Protein AF-C6I096-F1 (afdb_monomer_lite)

Structure (mmCIF, N/CA/C/O backbone):
data_AF-C6I096-F1
#
_entry.id   AF-C6I096-F1
#
loop_
_atom_site.group_PDB
_atom_site.id
_atom_site.type_symbol
_atom_site.label_atom_id
_atom_site.label_alt_id
_atom_site.label_comp_id
_atom_site.label_asym_id
_atom_site.label_entity_id
_atom_site.label_seq_id
_atom_site.pdbx_PDB_ins_code
_atom_site.Cartn_x
_atom_site.Cartn_y
_atom_site.Cartn_z
_atom_site.occupancy
_atom_site.B_iso_or_equiv
_atom_site.auth_seq_id
_atom_site.auth_comp_id
_atom_site.auth_asym_id
_atom_site.auth_atom_id
_atom_site.pdbx_PDB_model_num
ATOM 1 N N . MET A 1 1 ? 11.362 -6.010 -8.271 1.00 83.81 1 MET A N 1
ATOM 2 C CA . MET A 1 1 ? 10.331 -7.049 -8.022 1.00 83.81 1 MET A CA 1
ATOM 3 C C . MET A 1 1 ? 9.290 -7.037 -9.138 1.00 83.81 1 MET A C 1
ATOM 5 O O . MET A 1 1 ? 9.235 -6.062 -9.883 1.00 83.81 1 MET A O 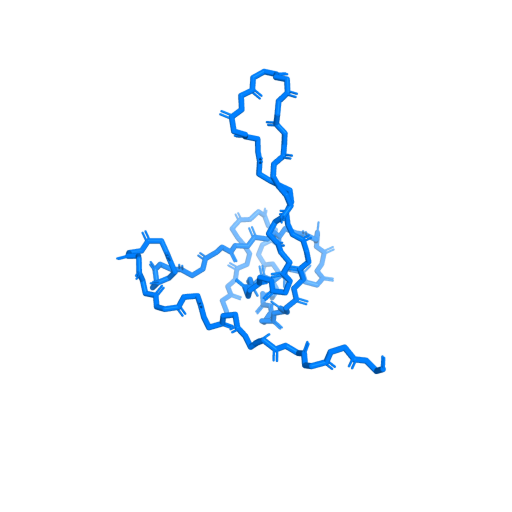1
ATOM 9 N N . LYS A 1 2 ? 8.491 -8.101 -9.284 1.00 93.38 2 LYS A N 1
ATOM 10 C CA . LYS A 1 2 ? 7.337 -8.127 -10.200 1.00 93.38 2 LYS A CA 1
ATOM 11 C C . LYS A 1 2 ? 6.045 -7.921 -9.419 1.00 93.38 2 LYS A C 1
ATOM 13 O O . LYS A 1 2 ? 5.923 -8.417 -8.304 1.00 93.38 2 LYS A O 1
ATOM 18 N N . CYS A 1 3 ? 5.103 -7.190 -10.002 1.00 94.44 3 CYS A N 1
ATOM 19 C CA . CYS A 1 3 ? 3.790 -6.973 -9.415 1.00 94.44 3 CYS A CA 1
ATOM 20 C C . CYS A 1 3 ? 3.021 -8.296 -9.391 1.00 94.44 3 CYS A C 1
ATOM 22 O O . CYS A 1 3 ? 2.861 -8.935 -10.430 1.00 94.44 3 CYS A O 1
ATOM 24 N N . HIS A 1 4 ? 2.522 -8.687 -8.221 1.00 93.12 4 HIS A N 1
ATOM 25 C CA . HIS A 1 4 ? 1.740 -9.913 -8.065 1.00 93.12 4 HIS A CA 1
ATOM 26 C C . HIS A 1 4 ? 0.347 -9.819 -8.719 1.00 93.12 4 HIS A C 1
ATOM 28 O O . HIS A 1 4 ? -0.261 -10.848 -8.996 1.00 93.12 4 HIS A O 1
ATOM 34 N N . VAL A 1 5 ? -0.138 -8.601 -8.996 1.00 96.00 5 VAL A N 1
ATOM 35 C CA . VAL A 1 5 ? -1.439 -8.348 -9.636 1.00 96.00 5 VAL A CA 1
ATOM 36 C C . VAL A 1 5 ? -1.348 -8.428 -11.162 1.00 96.00 5 VAL A C 1
ATOM 38 O O . VAL A 1 5 ? -2.165 -9.096 -11.788 1.00 96.00 5 VAL A O 1
ATOM 41 N N . CYS A 1 6 ? -0.368 -7.757 -11.782 1.00 96.44 6 CYS A N 1
ATOM 42 C CA . CYS A 1 6 ? -0.309 -7.606 -13.246 1.00 96.44 6 CYS A CA 1
ATOM 43 C C . CYS A 1 6 ? 0.989 -8.105 -13.905 1.00 96.44 6 CYS A C 1
ATOM 45 O O . CYS A 1 6 ? 1.118 -8.045 -15.125 1.00 96.44 6 CYS A O 1
ATOM 47 N N . GLY A 1 7 ? 1.984 -8.553 -13.132 1.00 96.06 7 GLY A N 1
ATOM 48 C CA . GLY A 1 7 ? 3.301 -8.948 -13.651 1.00 96.06 7 GLY A CA 1
ATOM 49 C C . GLY A 1 7 ? 4.198 -7.780 -14.095 1.00 96.06 7 GLY A C 1
ATOM 50 O O . GLY A 1 7 ? 5.307 -8.007 -14.585 1.00 96.06 7 GLY A O 1
ATOM 51 N N . GLY A 1 8 ? 3.746 -6.534 -13.916 1.00 96.06 8 GLY A N 1
ATOM 52 C CA . GLY A 1 8 ? 4.507 -5.318 -14.203 1.00 96.06 8 GLY A CA 1
ATOM 53 C C . GLY A 1 8 ? 5.744 -5.144 -13.315 1.00 96.06 8 GLY A C 1
ATOM 54 O O . GLY A 1 8 ? 5.960 -5.885 -12.354 1.00 96.06 8 GLY A O 1
ATOM 55 N N . ASN A 1 9 ? 6.580 -4.158 -13.640 1.00 95.88 9 ASN A N 1
ATOM 56 C CA . ASN A 1 9 ? 7.741 -3.823 -12.815 1.00 95.88 9 ASN A CA 1
ATOM 57 C C . ASN A 1 9 ? 7.304 -3.025 -11.583 1.00 95.88 9 ASN A C 1
ATOM 59 O O . ASN A 1 9 ? 6.460 -2.136 -11.683 1.00 95.88 9 ASN A O 1
ATOM 63 N N . MET A 1 10 ? 7.881 -3.382 -10.438 1.00 95.19 10 MET A N 1
ATOM 64 C CA . MET A 1 10 ? 7.741 -2.659 -9.178 1.00 95.19 10 MET A CA 1
ATOM 65 C C . MET A 1 10 ? 8.983 -1.796 -8.961 1.00 95.19 10 MET A C 1
ATOM 67 O O . MET A 1 10 ? 10.100 -2.320 -9.063 1.00 95.19 10 MET A O 1
ATOM 71 N N . GLU A 1 11 ? 8.785 -0.526 -8.629 1.00 93.81 11 GLU A N 1
ATOM 72 C CA . GLU A 1 11 ? 9.835 0.475 -8.418 1.00 93.81 11 GLU A CA 1
ATOM 73 C C . GLU A 1 11 ? 9.731 1.061 -7.004 1.00 93.81 11 GLU A C 1
ATOM 75 O O . GLU A 1 11 ? 8.616 1.251 -6.518 1.00 93.81 11 GLU A O 1
ATOM 80 N N . PRO A 1 12 ? 10.856 1.296 -6.307 1.00 92.19 12 PRO A N 1
ATOM 81 C CA . PRO A 1 12 ? 10.828 1.890 -4.976 1.00 92.19 12 PRO A CA 1
ATOM 82 C C . PRO A 1 12 ? 10.345 3.344 -5.050 1.00 92.19 12 PRO A C 1
ATOM 84 O O . PRO A 1 12 ? 10.752 4.103 -5.930 1.00 92.19 12 PRO A O 1
ATOM 87 N N . GLN A 1 13 ? 9.492 3.732 -4.110 1.00 91.62 13 GLN A N 1
ATOM 88 C CA . GLN A 1 13 ? 8.869 5.044 -4.016 1.00 91.62 13 GLN A CA 1
ATOM 89 C C . GLN A 1 13 ? 8.715 5.438 -2.542 1.00 91.62 13 GLN A C 1
ATOM 91 O O . GLN A 1 13 ? 8.431 4.599 -1.695 1.00 91.62 13 GLN A O 1
ATOM 96 N N . VAL A 1 14 ? 8.854 6.727 -2.239 1.00 91.25 14 VAL A N 1
ATOM 97 C CA . VAL A 1 14 ? 8.514 7.310 -0.935 1.00 91.25 14 VAL A CA 1
ATOM 98 C C . VAL A 1 14 ? 7.209 8.090 -1.090 1.00 91.25 14 VAL A C 1
ATOM 100 O O . VAL A 1 14 ? 7.096 8.925 -1.993 1.00 91.25 14 VAL A O 1
ATOM 103 N N . THR A 1 15 ? 6.191 7.784 -0.281 1.00 90.19 15 THR A N 1
ATOM 104 C CA . THR A 1 15 ? 4.859 8.394 -0.429 1.00 90.19 15 THR A CA 1
ATOM 105 C C . THR A 1 15 ? 4.015 8.351 0.835 1.00 90.19 15 THR A C 1
ATOM 107 O O . THR A 1 15 ? 4.309 7.610 1.766 1.00 90.19 15 THR A O 1
ATOM 110 N N . ASP A 1 16 ? 2.931 9.118 0.859 1.00 92.00 16 ASP A N 1
ATOM 111 C CA . ASP A 1 16 ? 2.001 9.133 1.981 1.00 92.00 16 ASP A CA 1
ATOM 112 C C . ASP A 1 16 ? 0.964 8.015 1.824 1.00 92.00 16 ASP A C 1
ATOM 114 O O . ASP A 1 16 ? 0.257 7.947 0.817 1.00 92.00 16 ASP A O 1
ATOM 118 N N . MET A 1 17 ? 0.833 7.156 2.837 1.00 90.81 17 MET A N 1
ATOM 119 C CA . MET A 1 17 ? -0.047 5.986 2.787 1.00 90.81 17 MET A CA 1
ATOM 120 C C . MET A 1 17 ? -1.121 6.024 3.885 1.00 90.81 17 MET A C 1
ATOM 122 O O . MET A 1 17 ? -0.798 6.171 5.069 1.00 90.81 17 MET A O 1
ATOM 126 N N . PRO A 1 18 ? -2.414 5.869 3.534 1.00 92.00 18 PRO A N 1
ATOM 127 C CA . PRO A 1 18 ? -3.488 5.805 4.512 1.00 92.00 18 PRO A CA 1
ATOM 128 C C . PRO A 1 18 ? -3.613 4.405 5.125 1.00 92.00 18 PRO A C 1
ATOM 130 O O . PRO A 1 18 ? -3.837 3.419 4.426 1.00 92.00 18 PRO A O 1
ATOM 133 N N . PHE A 1 19 ? -3.582 4.330 6.453 1.00 90.25 19 PHE A N 1
ATOM 134 C CA . PHE A 1 19 ? -3.820 3.115 7.226 1.00 90.25 19 PHE A CA 1
ATOM 135 C C . PHE A 1 19 ? -5.041 3.283 8.116 1.00 90.25 19 PHE A C 1
ATOM 137 O O . PHE A 1 19 ? -5.124 4.170 8.968 1.00 90.25 19 PHE A O 1
ATOM 144 N N . LYS A 1 20 ? -6.017 2.399 7.942 1.00 93.94 20 LYS A N 1
ATOM 145 C CA . LYS A 1 20 ? -7.206 2.380 8.786 1.00 93.94 20 LYS A CA 1
ATOM 146 C C . LYS A 1 20 ? -6.863 1.754 10.139 1.00 93.94 20 LYS A C 1
ATOM 148 O O . LYS A 1 20 ? -6.604 0.560 10.211 1.00 93.94 20 LYS A O 1
ATOM 153 N N . LEU A 1 21 ? -6.904 2.552 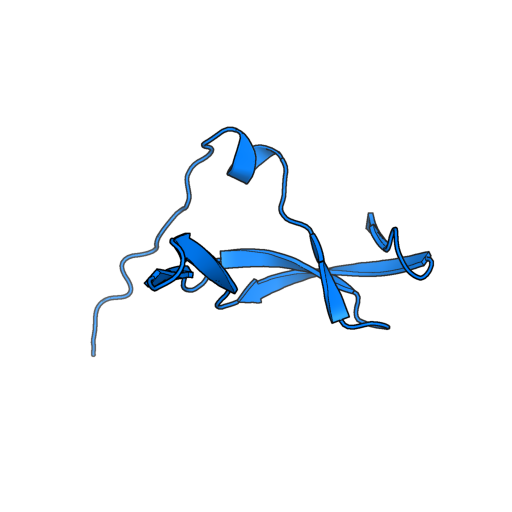11.205 1.00 92.25 21 LEU A N 1
ATOM 154 C CA . LEU A 1 21 ? -6.678 2.086 12.580 1.00 92.25 21 LEU A CA 1
ATOM 155 C C . LEU A 1 21 ? -7.971 1.607 13.249 1.00 92.25 21 LEU A C 1
ATOM 157 O O . LEU A 1 21 ? -7.957 0.717 14.093 1.00 92.25 21 LEU A O 1
ATOM 161 N N . SER A 1 22 ? -9.104 2.212 12.892 1.00 94.81 22 SER A N 1
ATOM 162 C CA . SER A 1 22 ? -10.420 1.839 13.411 1.00 94.81 22 SER A CA 1
ATOM 163 C C . SER A 1 22 ? -11.508 2.119 12.374 1.00 94.81 22 SER A C 1
ATOM 165 O O . SER A 1 22 ? -11.248 2.626 11.283 1.00 94.81 22 SER A O 1
ATOM 167 N N . THR A 1 23 ? -12.769 1.837 12.701 1.00 94.88 23 THR A N 1
ATOM 168 C CA . THR A 1 23 ? -13.899 2.200 11.830 1.00 94.88 23 THR A CA 1
ATOM 169 C C . THR A 1 23 ? -14.012 3.704 11.575 1.00 94.88 23 THR A C 1
ATOM 171 O O . THR A 1 23 ? -14.552 4.082 10.538 1.00 94.88 23 THR A O 1
ATOM 174 N N . ARG A 1 24 ? -13.494 4.547 12.479 1.00 96.38 24 ARG A N 1
ATOM 175 C CA . ARG A 1 24 ? -13.595 6.016 12.422 1.00 96.38 24 ARG A CA 1
ATOM 176 C C . ARG A 1 24 ? -12.242 6.729 12.373 1.00 96.38 24 ARG A C 1
ATOM 178 O O . ARG A 1 24 ? -12.212 7.954 12.405 1.00 96.38 24 ARG A O 1
ATOM 185 N N . THR A 1 25 ? -11.137 5.991 12.313 1.00 94.81 25 THR A N 1
ATOM 186 C CA . THR A 1 25 ? -9.788 6.560 12.396 1.00 94.81 25 THR A CA 1
ATOM 187 C C . THR A 1 25 ? -8.918 6.010 11.279 1.00 94.81 25 THR A C 1
ATOM 189 O O . THR A 1 25 ? -8.735 4.797 11.167 1.00 94.81 25 THR A O 1
ATOM 192 N N . ILE A 1 26 ? -8.362 6.918 10.483 1.00 95.38 26 ILE A N 1
ATOM 193 C CA . ILE A 1 26 ? -7.329 6.642 9.487 1.00 95.38 26 ILE A CA 1
ATOM 194 C C . ILE A 1 26 ? -6.097 7.440 9.911 1.00 95.38 26 ILE A C 1
ATOM 196 O O . ILE A 1 26 ? -6.203 8.642 10.147 1.00 95.38 26 ILE A O 1
ATOM 200 N N . ALA A 1 27 ? -4.956 6.771 10.038 1.00 93.56 27 ALA A N 1
ATOM 201 C CA . ALA A 1 27 ? -3.659 7.414 10.175 1.00 93.56 27 ALA A CA 1
ATOM 202 C C . ALA A 1 27 ? -3.016 7.518 8.794 1.00 93.56 27 ALA A C 1
ATOM 204 O O . ALA A 1 27 ? -3.072 6.571 8.015 1.00 93.56 27 ALA A O 1
ATOM 205 N N . ILE A 1 28 ? -2.416 8.663 8.491 1.00 92.81 28 ILE A N 1
ATOM 206 C CA . ILE A 1 28 ? -1.612 8.834 7.282 1.00 92.81 28 ILE A CA 1
ATOM 207 C C . ILE A 1 28 ? -0.154 8.707 7.702 1.00 92.81 28 ILE A C 1
ATOM 209 O O . ILE A 1 28 ? 0.325 9.529 8.485 1.00 92.81 28 ILE A O 1
ATOM 213 N N . LEU A 1 29 ? 0.526 7.670 7.218 1.00 89.25 29 LEU A N 1
ATOM 214 C CA . LEU A 1 29 ? 1.975 7.561 7.352 1.00 89.25 29 LEU A CA 1
ATOM 215 C C . LEU A 1 29 ? 2.594 8.402 6.248 1.00 89.25 29 LEU A C 1
ATOM 217 O O . LEU A 1 29 ? 2.350 8.129 5.076 1.00 89.25 29 LEU A O 1
ATOM 221 N N . LYS A 1 30 ? 3.330 9.441 6.632 1.00 88.00 30 LYS A N 1
ATOM 222 C CA . LYS A 1 30 ? 3.995 10.324 5.680 1.00 88.00 30 LYS A CA 1
ATOM 223 C C . LYS A 1 30 ? 5.338 9.756 5.262 1.00 88.00 30 LYS A C 1
ATOM 225 O O . LYS A 1 30 ? 5.970 9.079 6.070 1.00 88.00 30 LYS A O 1
ATOM 230 N N . GLU A 1 31 ? 5.745 10.057 4.032 1.00 89.38 31 GLU A N 1
ATOM 231 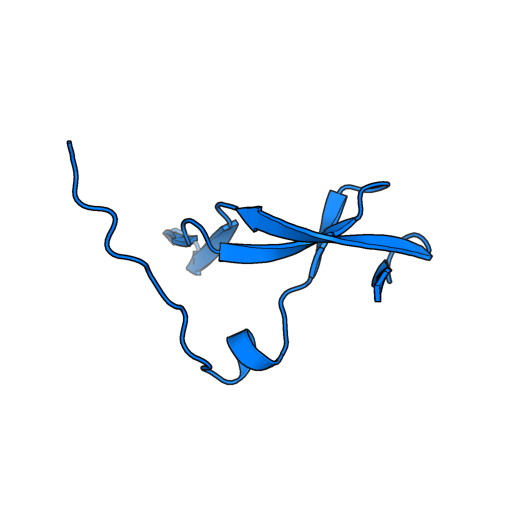C CA . GLU A 1 31 ? 7.073 9.704 3.504 1.00 89.38 31 GLU A CA 1
ATOM 232 C C . GLU A 1 31 ? 7.417 8.217 3.709 1.00 89.38 31 GLU A C 1
ATOM 234 O O . GLU A 1 31 ? 8.533 7.829 4.047 1.00 89.38 31 GLU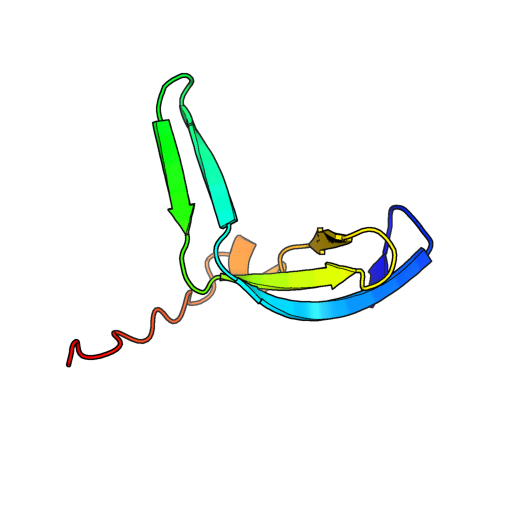 A O 1
ATOM 239 N N . PHE A 1 32 ? 6.422 7.356 3.514 1.00 88.25 32 PHE A N 1
ATOM 240 C CA . PHE A 1 32 ? 6.533 5.932 3.753 1.00 88.25 32 PHE A CA 1
ATOM 241 C C . PHE A 1 32 ? 7.143 5.226 2.531 1.00 88.25 32 PHE A C 1
ATOM 243 O O . PHE A 1 32 ? 6.615 5.362 1.419 1.00 88.25 32 PHE A O 1
ATOM 250 N N . PRO A 1 33 ? 8.246 4.476 2.700 1.00 90.19 33 PRO A N 1
ATOM 251 C CA . PRO A 1 33 ? 8.863 3.750 1.603 1.00 90.19 33 PRO A CA 1
ATOM 252 C C . PRO A 1 33 ? 8.032 2.521 1.218 1.00 90.19 33 PRO A C 1
ATOM 254 O O . PRO A 1 33 ? 7.676 1.687 2.052 1.00 90.19 33 PRO A O 1
ATOM 257 N N . VAL A 1 34 ? 7.733 2.409 -0.072 1.00 91.69 34 VAL A N 1
ATOM 258 C CA . VAL A 1 34 ? 6.966 1.324 -0.691 1.00 91.69 34 VAL A CA 1
ATOM 259 C C . VAL A 1 34 ? 7.578 0.956 -2.037 1.00 91.69 34 VAL A C 1
ATOM 261 O O . VAL A 1 34 ? 8.342 1.713 -2.624 1.00 91.69 34 VAL A O 1
ATOM 264 N N . PHE A 1 35 ? 7.187 -0.186 -2.583 1.00 93.19 35 PHE A N 1
ATOM 265 C CA . PHE A 1 35 ? 7.311 -0.451 -4.007 1.00 93.19 35 PHE A CA 1
ATOM 266 C C . PHE A 1 35 ? 5.987 -0.153 -4.701 1.00 93.19 35 PHE A C 1
ATOM 268 O O . PHE A 1 35 ? 4.968 -0.716 -4.310 1.00 93.19 35 PHE A O 1
ATOM 275 N N . GLN A 1 36 ? 5.993 0.651 -5.760 1.00 94.38 36 GLN A N 1
ATOM 276 C CA . GLN A 1 36 ? 4.819 0.918 -6.587 1.00 94.38 36 GLN A CA 1
ATOM 277 C C . GLN A 1 36 ? 4.972 0.281 -7.972 1.00 94.38 36 GLN A C 1
ATOM 279 O O . GLN A 1 36 ? 6.035 0.326 -8.594 1.00 94.38 36 GLN A O 1
ATOM 284 N N . CYS A 1 37 ? 3.902 -0.324 -8.486 1.00 95.88 37 CYS A N 1
ATOM 285 C CA . CYS A 1 37 ? 3.862 -0.778 -9.866 1.00 95.88 37 CYS A CA 1
ATOM 286 C C . CYS A 1 37 ? 3.588 0.392 -10.811 1.00 95.88 37 CYS A C 1
ATOM 288 O O . CYS A 1 37 ? 2.476 0.919 -10.826 1.00 95.88 37 CYS A O 1
ATOM 290 N N . GLY A 1 38 ? 4.533 0.699 -11.702 1.00 93.50 38 GLY A N 1
ATOM 291 C CA . GLY A 1 38 ? 4.349 1.732 -12.729 1.00 93.50 38 GLY A CA 1
ATOM 292 C C . GLY A 1 38 ? 3.274 1.418 -13.784 1.00 93.50 38 GLY A C 1
ATOM 293 O O . GLY A 1 38 ? 2.969 2.267 -14.614 1.00 93.50 38 GLY A O 1
ATOM 294 N N . HIS A 1 39 ? 2.699 0.207 -13.783 1.00 94.81 39 HIS A N 1
ATOM 295 C CA . HIS A 1 39 ? 1.656 -0.191 -14.734 1.00 94.81 39 HIS A CA 1
ATOM 296 C C . HIS A 1 39 ? 0.239 -0.091 -14.153 1.00 94.81 39 HIS A C 1
ATOM 298 O O . HIS A 1 39 ? -0.644 0.462 -14.800 1.00 94.81 39 HIS A O 1
ATOM 304 N N . CYS A 1 40 ? -0.005 -0.649 -12.962 1.00 95.38 40 CYS A N 1
ATOM 305 C CA . CYS A 1 40 ? -1.351 -0.716 -12.373 1.00 95.38 40 CYS A CA 1
ATOM 306 C C . CYS A 1 40 ? -1.510 0.074 -11.064 1.00 95.38 40 CYS A C 1
ATOM 308 O O . CYS A 1 40 ? -2.604 0.081 -10.511 1.00 95.38 40 CYS A O 1
ATOM 310 N N . GLY A 1 41 ? -0.445 0.706 -10.556 1.00 92.12 41 GLY A N 1
ATOM 311 C CA . GLY A 1 41 ? -0.478 1.505 -9.325 1.00 92.12 41 GLY A CA 1
ATOM 312 C C . GLY A 1 41 ? -0.533 0.697 -8.024 1.00 92.12 41 GLY A C 1
ATOM 313 O O . GLY A 1 41 ? -0.747 1.273 -6.964 1.00 92.12 41 GLY A O 1
ATOM 314 N N . GLU A 1 42 ? -0.352 -0.625 -8.091 1.00 94.38 42 GLU A N 1
ATOM 315 C CA . GLU A 1 42 ? -0.317 -1.484 -6.902 1.00 94.38 42 GLU A CA 1
ATOM 316 C C . GLU A 1 42 ? 0.889 -1.145 -6.022 1.00 94.38 42 GLU A C 1
ATOM 318 O O . GLU A 1 42 ? 1.987 -0.947 -6.548 1.00 94.38 42 GLU A O 1
ATOM 323 N N . HIS A 1 43 ? 0.703 -1.144 -4.701 1.00 92.00 43 HIS A N 1
ATOM 324 C CA . HIS A 1 43 ? 1.774 -0.899 -3.737 1.00 92.00 43 HIS A CA 1
ATOM 325 C C . HIS A 1 43 ? 2.134 -2.182 -2.983 1.00 92.00 43 HIS A C 1
ATOM 327 O O . HIS A 1 43 ? 1.266 -2.980 -2.643 1.00 92.00 43 HIS A O 1
ATOM 333 N N . ALA A 1 44 ? 3.412 -2.365 -2.672 1.00 90.81 44 ALA A N 1
ATOM 334 C CA . ALA A 1 44 ? 3.898 -3.404 -1.772 1.00 90.81 44 ALA A CA 1
ATOM 335 C C . ALA A 1 44 ? 4.819 -2.786 -0.715 1.00 90.81 44 ALA A C 1
ATOM 337 O O . ALA A 1 44 ? 5.606 -1.893 -1.022 1.00 90.81 44 ALA A O 1
ATOM 338 N N . ILE A 1 45 ? 4.716 -3.262 0.523 1.00 87.56 45 ILE A N 1
ATOM 339 C CA . ILE A 1 45 ? 5.534 -2.812 1.657 1.00 87.56 45 ILE A CA 1
ATOM 340 C C . ILE A 1 45 ? 6.674 -3.816 1.846 1.00 87.56 45 ILE A C 1
ATOM 342 O O . ILE A 1 45 ? 6.455 -5.018 1.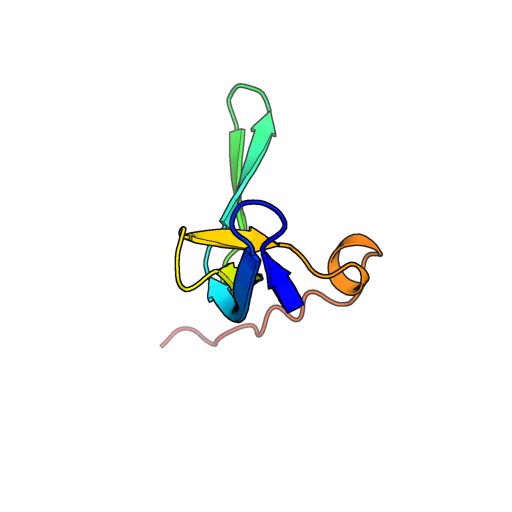706 1.00 87.56 45 ILE A O 1
ATOM 346 N N . GLU A 1 46 ? 7.882 -3.338 2.138 1.00 73.94 46 GLU A N 1
ATOM 347 C CA . GLU A 1 46 ? 9.026 -4.210 2.422 1.00 73.94 46 GLU A CA 1
ATOM 348 C C . GLU A 1 46 ? 8.872 -4.954 3.755 1.00 73.94 46 GLU A C 1
ATOM 350 O O . GLU A 1 46 ? 8.475 -4.367 4.763 1.00 73.94 46 GLU A O 1
ATOM 355 N N . ASP A 1 47 ? 9.266 -6.232 3.781 1.00 69.75 47 ASP A N 1
ATOM 356 C CA . ASP A 1 47 ? 9.218 -7.076 4.984 1.00 69.75 47 ASP A CA 1
ATOM 357 C C . ASP A 1 47 ? 10.018 -6.471 6.146 1.00 69.75 47 ASP A C 1
ATOM 359 O O . ASP A 1 47 ? 9.551 -6.474 7.280 1.00 69.75 47 ASP A O 1
ATOM 363 N N . LEU A 1 48 ? 11.166 -5.844 5.862 1.00 61.34 48 LEU A N 1
ATOM 364 C CA . LEU A 1 48 ? 11.992 -5.162 6.866 1.00 61.34 48 LEU A CA 1
ATOM 365 C C . LEU A 1 48 ? 11.237 -4.058 7.616 1.00 61.34 48 LEU A C 1
ATOM 367 O O . LEU A 1 48 ? 11.487 -3.835 8.798 1.00 61.34 48 LEU A O 1
ATOM 371 N N . ILE A 1 49 ? 10.297 -3.380 6.955 1.00 70.12 49 ILE A N 1
ATOM 372 C CA . ILE A 1 49 ? 9.449 -2.369 7.594 1.00 70.12 49 ILE A CA 1
ATOM 373 C C . ILE A 1 49 ? 8.385 -3.056 8.461 1.00 70.12 49 ILE A C 1
ATOM 375 O O . ILE A 1 49 ? 8.094 -2.605 9.569 1.00 70.12 49 ILE A O 1
ATOM 379 N N . MET A 1 50 ? 7.824 -4.171 7.985 1.00 69.88 50 MET A N 1
ATOM 380 C CA . MET A 1 50 ? 6.814 -4.945 8.717 1.00 69.88 50 MET A CA 1
ATOM 381 C C . MET A 1 50 ? 7.381 -5.668 9.947 1.00 69.88 50 MET A C 1
ATOM 383 O O . MET A 1 50 ? 6.668 -5.840 10.934 1.00 69.88 50 MET A O 1
ATOM 387 N N . GLU A 1 51 ? 8.664 -6.029 9.931 1.00 73.50 51 GLU A N 1
ATOM 388 C CA . GLU A 1 51 ? 9.393 -6.617 11.064 1.00 73.50 51 GLU A CA 1
ATOM 389 C C . GLU A 1 51 ? 9.791 -5.580 12.135 1.00 73.50 51 GLU A C 1
ATOM 391 O O . GLU A 1 51 ? 10.465 -5.910 13.111 1.00 73.50 51 GLU A O 1
ATOM 396 N N . GLY A 1 52 ? 9.350 -4.323 11.990 1.00 63.28 52 GLY A N 1
ATOM 397 C CA . GLY A 1 52 ? 9.665 -3.238 12.919 1.00 63.28 52 GLY A CA 1
ATOM 398 C C . GLY A 1 52 ? 11.047 -2.626 12.695 1.00 63.28 52 GLY A C 1
ATOM 399 O O . GLY A 1 52 ? 11.578 -1.976 13.598 1.00 63.28 52 GLY A O 1
ATOM 400 N N . GLY A 1 53 ? 11.638 -2.828 11.512 1.00 62.22 53 GLY A N 1
ATOM 401 C CA . GLY A 1 53 ? 12.829 -2.103 11.086 1.00 62.22 53 GLY A CA 1
ATOM 402 C C . GLY A 1 53 ? 12.609 -0.587 11.136 1.00 62.22 53 GLY A C 1
ATOM 403 O O . GLY A 1 53 ? 11.467 -0.116 11.160 1.00 62.22 53 GLY A O 1
ATOM 404 N N . PRO A 1 54 ? 13.692 0.204 11.209 1.00 49.50 54 PRO A N 1
ATOM 405 C CA . PRO A 1 54 ? 13.583 1.619 11.506 1.00 49.50 54 PRO A CA 1
ATOM 406 C C . PRO A 1 54 ? 12.843 2.330 10.374 1.00 49.50 54 PRO A C 1
ATOM 408 O O . PRO A 1 54 ? 13.379 2.531 9.286 1.00 49.50 54 PRO A O 1
ATOM 411 N N . ILE A 1 55 ? 11.613 2.752 10.664 1.00 59.78 55 ILE A N 1
ATOM 412 C CA . ILE A 1 55 ? 10.962 3.841 9.949 1.00 59.78 55 ILE A CA 1
ATOM 413 C C . ILE A 1 55 ? 11.804 5.070 10.297 1.00 59.78 55 ILE A C 1
ATOM 415 O O . ILE A 1 55 ? 11.629 5.678 11.354 1.00 59.78 55 ILE A O 1
ATOM 419 N N . VAL A 1 56 ? 12.807 5.360 9.470 1.00 51.34 56 VAL A N 1
ATOM 420 C CA . VAL A 1 56 ? 13.592 6.590 9.566 1.00 51.34 56 VAL A CA 1
ATOM 421 C C . VAL A 1 56 ? 12.679 7.734 9.150 1.00 51.34 56 VAL A C 1
ATOM 423 O O . VAL A 1 56 ? 12.639 8.137 7.996 1.00 51.34 56 VAL A O 1
ATOM 426 N N . ALA A 1 57 ? 11.884 8.216 10.102 1.00 49.50 57 ALA A N 1
ATOM 427 C CA . ALA A 1 57 ? 11.291 9.533 10.004 1.00 49.50 57 ALA A CA 1
ATOM 428 C C . ALA A 1 57 ? 12.457 10.519 10.099 1.00 49.50 57 ALA A C 1
ATOM 430 O O . ALA A 1 57 ? 12.968 10.784 11.190 1.00 49.50 57 ALA A O 1
ATOM 431 N N . GLU A 1 58 ? 12.948 10.988 8.955 1.00 43.66 58 GLU A N 1
ATOM 432 C CA . GLU A 1 58 ? 13.781 12.178 8.953 1.00 43.66 58 GLU A CA 1
ATOM 433 C C . GLU A 1 58 ? 12.891 13.314 9.462 1.00 43.66 58 GLU A C 1
ATOM 435 O O . GLU A 1 58 ? 11.885 13.662 8.848 1.00 43.66 58 GLU A O 1
ATOM 440 N N . ASP A 1 59 ? 13.218 13.839 10.641 1.00 46.72 59 ASP A N 1
ATOM 441 C CA . ASP A 1 59 ? 12.596 15.034 11.199 1.00 46.72 59 ASP A CA 1
ATOM 442 C C . ASP A 1 59 ? 13.010 16.194 10.279 1.00 46.72 59 ASP A C 1
ATOM 444 O O . ASP A 1 59 ? 14.048 16.824 10.477 1.00 46.72 59 ASP A O 1
ATOM 448 N N . GLN A 1 60 ? 12.287 16.385 9.169 1.00 40.53 60 GLN A N 1
ATOM 449 C CA . GLN A 1 60 ? 12.501 17.504 8.256 1.00 40.53 60 GLN A CA 1
ATOM 450 C C . GLN A 1 60 ? 12.301 18.787 9.076 1.00 40.53 60 GLN A C 1
ATOM 452 O O . GLN A 1 60 ? 11.177 19.047 9.520 1.00 40.53 60 GLN A O 1
ATOM 457 N N . PRO A 1 61 ? 13.348 19.601 9.315 1.00 44.56 61 PRO A N 1
ATOM 458 C CA . PRO A 1 61 ? 13.169 20.847 10.034 1.00 44.56 61 PRO A CA 1
ATOM 459 C C . PRO A 1 61 ? 12.251 21.746 9.202 1.00 44.56 61 PRO A C 1
ATOM 461 O O . PRO A 1 61 ? 12.505 22.009 8.026 1.00 44.56 61 PRO A O 1
ATOM 464 N N . SER A 1 62 ? 11.155 22.184 9.820 1.00 35.53 62 SER A N 1
ATOM 465 C CA . SER A 1 62 ? 10.220 23.141 9.234 1.00 35.53 62 SER A CA 1
ATOM 466 C C . SER A 1 62 ? 10.947 24.434 8.829 1.00 35.53 62 SER A C 1
ATOM 468 O O . SER A 1 62 ? 11.790 24.887 9.611 1.00 35.53 62 SER A O 1
ATOM 470 N N . PRO A 1 63 ? 10.624 25.036 7.667 1.00 58.88 63 PRO A N 1
ATOM 471 C CA . PRO A 1 63 ? 11.189 26.319 7.246 1.00 58.88 63 PRO A CA 1
ATOM 472 C C . PRO A 1 63 ? 10.788 27.484 8.161 1.00 58.88 63 PRO A C 1
ATOM 474 O O . PRO A 1 63 ? 9.700 27.417 8.783 1.00 58.88 63 PRO A O 1
#

Radius of gyration: 13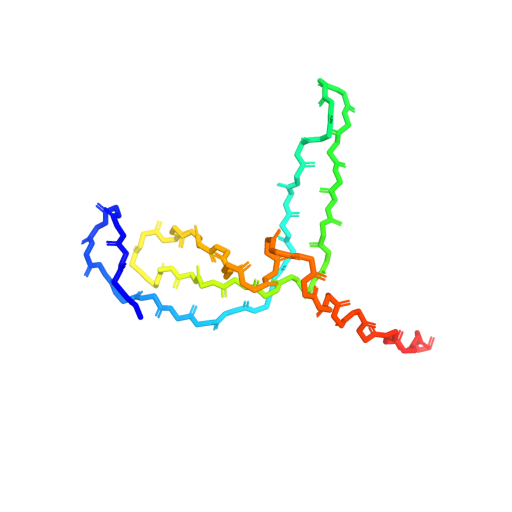.62 Å; chains: 1; bounding box: 28×36×28 Å

Sequence (63 aa):
MKCHVCGGNMEPQVTDMPFKLSTRTIAILKEFPVFQCGHCGEHAIEDLIMEGGPIVAEDQPSP

InterPro domains:
  IPR022453 Zinc finger, MqsA-type [TIGR03831] (3-46)

pLDDT: mean 82.51, std 17.52, range [35.53, 96.44]

Organism: NCBI:txid412449

Foldseek 3Di:
DADPVPRADWDKDFAWDWDDPDPPDIDIDHRAIWTAGPPPGDTHHDVCVVVVHDPPPPPPDDD

Secondary structure (DSSP, 8-state):
-B-TTT-PBEEEEEEEEEEE-SSS-EEEEEEEEEEEETTT--EE--HHHHTT-----------